Protein AF-A0A812RXW4-F1 (afdb_monomer)

InterPro domains:
  IPR029063 S-adenosyl-L-methionine-dependent methyltransferase superfamily [SSF53335] (11-57)

pLDDT: mean 79.92, std 16.75, range [38.28, 97.31]

Foldseek 3Di:
DDDCVVVVDPDDDDDDDDLLAEDDQDQEAEDAQHCQQDAPVSVQSSCVHQVVDVVHSYNYYYYHYDADDPVCVVPCVDPPCCVPDARDTDPDHPDGHDHDCCDPPRNDPDDDPDDDDPPDPVVVPPPDDD

Solvent-accessible surface area (backbone atoms only — not comparable to full-atom values): 8727 Å² total; per-residue (Å²): 136,83,67,49,61,84,74,76,35,94,72,84,86,87,81,92,80,63,75,74,44,82,66,86,77,40,62,66,46,80,43,65,72,48,68,42,61,52,44,61,73,53,49,50,45,26,37,55,55,46,65,66,27,87,75,65,49,46,82,41,76,46,86,44,67,74,70,76,60,78,66,51,56,72,72,66,78,36,66,90,54,55,89,78,49,60,57,57,70,58,94,51,92,93,41,65,31,51,78,53,58,61,37,60,93,65,59,42,98,72,78,87,88,77,88,87,75,89,80,65,83,68,79,76,68,78,82,69,85,125

Organism: NCBI:txid1628268

Mean predicted aligned error: 9.13 Å

Sequence (130 aa):
DKDPQQYGLRSVAFEVGDMLKELPKADLLITKDTIIHIPNWAILKFLETNVNACPPWYKEVLFIHDRPPYWKFRWGAVPLVRHIVRNWDCPGFSDFHEIDLRVAPYHLDVVNLFEFNSSTRADRVMDNPK

Structure (mmCIF, N/CA/C/O backbone):
data_AF-A0A812RXW4-F1
#
_entry.id   AF-A0A812RXW4-F1
#
loop_
_atom_site.group_PDB
_atom_site.id
_atom_site.type_symbol
_atom_site.label_atom_id
_atom_site.label_alt_id
_atom_site.label_comp_id
_atom_site.label_asym_id
_atom_site.label_entity_id
_atom_site.label_seq_id
_atom_site.pdbx_PDB_ins_code
_atom_site.Cartn_x
_atom_site.Cartn_y
_atom_site.Cartn_z
_atom_site.occupancy
_atom_site.B_iso_or_equiv
_atom_site.auth_seq_id
_atom_site.auth_comp_id
_atom_site.auth_asym_id
_atom_site.auth_atom_id
_atom_site.pdbx_PDB_model_num
ATOM 1 N N . ASP A 1 1 ? -5.146 -20.535 20.630 1.00 56.44 1 ASP A N 1
ATOM 2 C CA . ASP A 1 1 ? -5.194 -19.065 20.505 1.00 56.44 1 ASP A CA 1
ATOM 3 C C . ASP A 1 1 ? -4.571 -18.417 21.724 1.00 56.44 1 ASP A C 1
ATOM 5 O O . ASP A 1 1 ? -4.835 -18.862 22.834 1.00 56.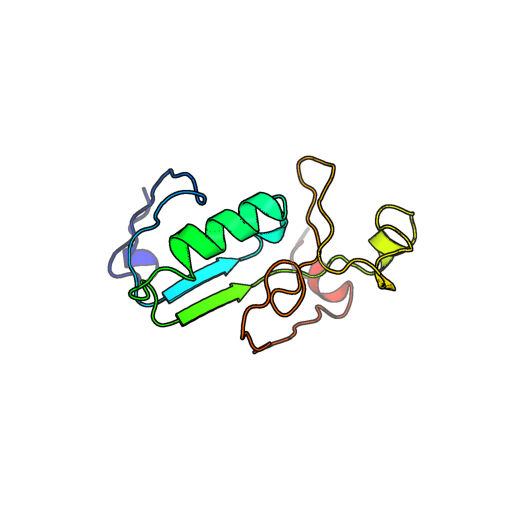44 1 ASP A O 1
ATOM 9 N N . LYS A 1 2 ? -3.650 -17.468 21.526 1.00 69.06 2 LYS A N 1
ATOM 10 C CA . LYS A 1 2 ? -3.001 -16.748 22.633 1.00 69.06 2 LYS A CA 1
ATOM 11 C C . LYS A 1 2 ? -3.916 -15.611 23.088 1.00 69.06 2 LYS A C 1
ATOM 13 O O . LYS A 1 2 ? -4.513 -14.955 22.240 1.00 69.06 2 LYS A O 1
ATOM 18 N N . ASP A 1 3 ? -4.015 -15.387 24.396 1.00 75.50 3 ASP A N 1
ATOM 19 C CA . ASP A 1 3 ? -4.840 -14.316 24.963 1.00 75.50 3 ASP A CA 1
ATOM 20 C C . ASP A 1 3 ? -4.263 -12.932 24.581 1.00 75.50 3 ASP A C 1
ATOM 22 O O . ASP A 1 3 ? -3.127 -12.626 24.953 1.00 75.50 3 ASP A O 1
ATOM 26 N N . PRO A 1 4 ? -5.009 -12.080 23.851 1.00 73.25 4 PRO A N 1
ATOM 27 C CA . PRO A 1 4 ? -4.557 -10.751 23.430 1.00 73.25 4 PRO A CA 1
ATOM 28 C C . PRO A 1 4 ? -4.183 -9.832 24.598 1.00 73.25 4 PRO A C 1
ATOM 30 O O . PRO A 1 4 ? -3.331 -8.953 24.441 1.00 73.25 4 PRO A O 1
ATOM 33 N N . GLN A 1 5 ? -4.774 -10.054 25.777 1.00 78.00 5 GLN A N 1
ATOM 34 C CA . GLN A 1 5 ? -4.493 -9.261 26.975 1.00 78.00 5 GLN A CA 1
ATOM 35 C C . GLN A 1 5 ? -3.046 -9.430 27.447 1.00 78.00 5 GLN A C 1
ATOM 37 O O . GLN A 1 5 ? -2.469 -8.498 28.005 1.00 78.00 5 GLN A O 1
ATOM 42 N N . GLN A 1 6 ? -2.413 -10.569 27.140 1.00 83.81 6 GLN A N 1
ATOM 43 C CA . GLN A 1 6 ? -0.995 -10.810 27.429 1.00 83.81 6 GLN A CA 1
ATOM 44 C C . GLN A 1 6 ? -0.062 -9.871 26.649 1.00 83.81 6 GLN A C 1
ATOM 46 O O . GLN A 1 6 ? 1.093 -9.702 27.028 1.00 83.81 6 GLN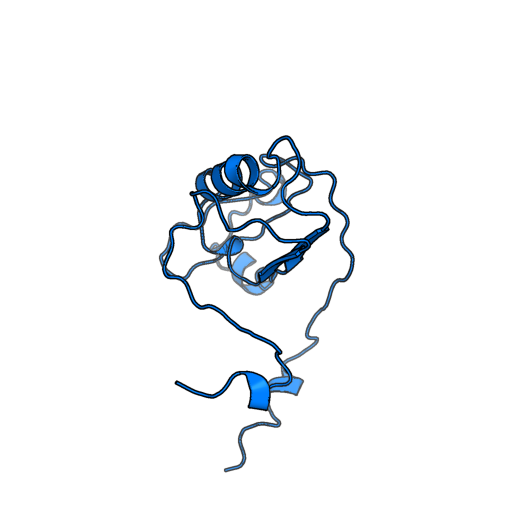 A O 1
ATOM 51 N N . TYR A 1 7 ? -0.562 -9.240 25.585 1.00 83.62 7 TYR A N 1
ATOM 52 C CA . TYR A 1 7 ? 0.174 -8.296 24.743 1.00 83.62 7 TYR A CA 1
ATOM 53 C C . TYR A 1 7 ? -0.260 -6.839 24.961 1.00 83.62 7 TYR A C 1
ATOM 55 O O . TYR A 1 7 ? 0.088 -5.968 24.168 1.00 83.62 7 TYR A O 1
ATOM 63 N N . GLY A 1 8 ? -1.035 -6.562 26.018 1.00 88.19 8 GLY A N 1
ATOM 64 C CA . GLY A 1 8 ? -1.538 -5.219 26.321 1.00 88.19 8 GLY A CA 1
ATOM 65 C C . GLY A 1 8 ? -2.675 -4.752 25.405 1.00 88.19 8 GLY A C 1
ATOM 66 O O . GLY A 1 8 ? -3.039 -3.577 25.434 1.00 88.19 8 GLY A O 1
ATOM 67 N N . LEU A 1 9 ? -3.256 -5.648 24.600 1.00 87.88 9 LEU A N 1
ATOM 68 C CA . LEU A 1 9 ? -4.387 -5.333 23.733 1.00 87.88 9 LEU A CA 1
ATOM 69 C C . LEU A 1 9 ? -5.706 -5.602 24.463 1.00 87.88 9 LEU A C 1
ATOM 71 O O . LEU A 1 9 ? -5.931 -6.693 24.982 1.00 87.88 9 LEU A O 1
ATOM 75 N N . ARG A 1 10 ? -6.619 -4.622 24.447 1.00 91.19 10 ARG A N 1
ATOM 76 C CA . ARG A 1 10 ? -7.979 -4.787 24.992 1.00 91.19 10 ARG A CA 1
ATOM 77 C C . ARG A 1 10 ? -8.783 -5.839 24.219 1.00 91.19 10 ARG A C 1
ATOM 79 O O . ARG A 1 10 ? -9.569 -6.570 24.814 1.00 91.19 10 ARG A O 1
ATOM 86 N N . SER A 1 11 ? -8.612 -5.883 22.901 1.00 90.38 11 SER A N 1
ATOM 87 C CA . SER A 1 11 ? -9.272 -6.824 21.995 1.00 90.38 11 SER A CA 1
ATOM 88 C C . SER A 1 11 ? -8.495 -6.923 20.686 1.00 90.38 11 SER A C 1
ATOM 90 O O . SER A 1 11 ? -7.866 -5.952 20.269 1.00 90.38 11 SER A O 1
ATOM 92 N N . VAL A 1 12 ? -8.589 -8.068 20.014 1.00 90.56 12 VAL A N 1
ATOM 93 C CA . VAL A 1 12 ? -8.079 -8.270 18.653 1.00 90.56 12 VAL A CA 1
ATOM 94 C C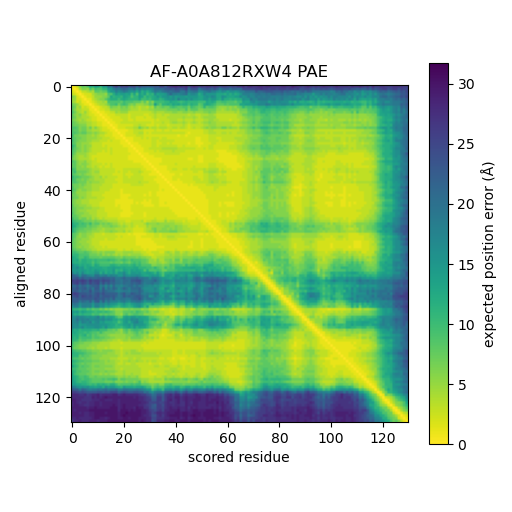 . VAL A 1 12 ? -9.037 -9.189 17.900 1.00 90.56 12 VAL A C 1
ATOM 96 O O . VAL A 1 12 ? -9.620 -10.094 18.498 1.00 90.56 12 VAL A O 1
ATOM 99 N N . ALA A 1 13 ? -9.189 -8.955 16.602 1.00 89.88 13 ALA A N 1
ATOM 100 C CA . ALA A 1 13 ? -9.906 -9.835 15.693 1.00 89.88 13 ALA A CA 1
ATOM 101 C C . ALA A 1 13 ? -8.991 -10.158 14.510 1.00 89.88 13 ALA A C 1
ATOM 103 O O . ALA A 1 13 ? -8.255 -9.291 14.037 1.00 89.88 13 ALA A O 1
ATOM 104 N N . PHE A 1 14 ? -9.023 -11.410 14.065 1.00 90.00 14 PHE A N 1
ATOM 105 C CA . PHE A 1 14 ? -8.312 -11.860 12.875 1.00 90.00 14 PHE A CA 1
ATOM 106 C C . PHE A 1 14 ? -9.341 -12.249 11.830 1.00 90.00 14 PHE A C 1
ATOM 108 O O . PHE A 1 14 ? -10.231 -13.054 12.104 1.00 90.00 14 PHE A O 1
ATOM 115 N N . GLU A 1 15 ? -9.199 -11.692 10.637 1.00 90.12 15 GLU A N 1
ATOM 116 C CA . GLU A 1 15 ? -10.113 -11.935 9.533 1.00 90.12 15 GLU A CA 1
ATOM 117 C C . GLU A 1 15 ? -9.323 -12.395 8.312 1.00 90.12 15 GLU A C 1
ATOM 119 O O . GLU A 1 15 ? -8.254 -11.868 8.002 1.00 90.12 15 GLU A O 1
ATOM 124 N N . VAL A 1 16 ? -9.856 -13.403 7.621 1.00 93.50 16 VAL A N 1
ATOM 125 C CA . VAL A 1 16 ? -9.368 -13.801 6.300 1.00 93.50 16 VAL A CA 1
ATOM 126 C C . VAL A 1 16 ? -10.216 -13.062 5.279 1.00 93.50 16 VAL A C 1
ATOM 128 O O . VAL A 1 16 ? -11.430 -13.257 5.222 1.00 93.50 16 VAL A O 1
ATOM 131 N N . GLY A 1 17 ? -9.581 -12.217 4.476 1.00 90.19 17 GLY A N 1
ATOM 132 C CA . GLY A 1 17 ? -10.279 -11.351 3.538 1.00 90.19 17 GLY A CA 1
ATOM 133 C C . GLY A 1 17 ? -9.464 -11.038 2.294 1.00 90.19 17 GLY A C 1
ATOM 134 O O . GLY A 1 17 ? -8.281 -11.356 2.192 1.00 90.19 17 GLY A O 1
ATOM 135 N N . ASP A 1 18 ? -10.141 -10.408 1.341 1.00 91.75 18 ASP A N 1
ATOM 136 C CA . ASP A 1 18 ? -9.541 -9.843 0.138 1.00 91.75 18 ASP A CA 1
ATOM 137 C C . ASP A 1 18 ? -9.398 -8.336 0.349 1.00 91.75 18 ASP A C 1
ATOM 139 O O . ASP A 1 18 ? -10.397 -7.631 0.490 1.00 91.75 18 ASP A O 1
ATOM 143 N N . MET A 1 19 ? -8.161 -7.842 0.362 1.00 90.31 19 MET A N 1
ATOM 144 C CA . MET A 1 19 ? -7.882 -6.419 0.562 1.00 90.31 19 MET A CA 1
ATOM 145 C C . MET A 1 19 ? -8.426 -5.526 -0.563 1.00 90.31 19 MET A C 1
ATOM 147 O O . MET A 1 19 ? -8.502 -4.315 -0.397 1.00 90.31 19 MET A O 1
ATOM 151 N N . LEU A 1 20 ? -8.819 -6.099 -1.706 1.00 93.56 20 LEU A N 1
ATOM 152 C CA . LEU A 1 20 ? -9.456 -5.371 -2.806 1.00 93.56 20 LEU A CA 1
ATOM 153 C C . LEU A 1 20 ? -10.966 -5.175 -2.606 1.00 93.56 20 LEU A C 1
ATOM 155 O O . LEU A 1 20 ? -11.640 -4.677 -3.512 1.00 93.56 20 LEU A O 1
ATOM 159 N N . LYS A 1 21 ? -11.500 -5.600 -1.457 1.00 94.75 21 LYS A N 1
ATOM 160 C CA . LYS A 1 21 ? -12.877 -5.366 -1.013 1.00 94.75 21 LYS A CA 1
ATOM 161 C C . LYS A 1 21 ? -12.902 -4.352 0.129 1.00 94.75 21 LYS A C 1
ATOM 163 O O . LYS A 1 21 ? -11.860 -3.884 0.586 1.00 94.75 21 LYS A O 1
ATOM 168 N N . GLU A 1 22 ? -14.113 -4.010 0.557 1.00 94.44 22 GLU A N 1
ATOM 169 C CA . GLU A 1 22 ? -14.336 -3.112 1.685 1.00 94.44 22 GLU A CA 1
ATOM 170 C C . GLU A 1 22 ? -13.745 -3.705 2.967 1.00 94.44 22 GLU A C 1
ATOM 172 O O . GLU A 1 22 ? -14.103 -4.809 3.384 1.00 94.44 22 GLU A O 1
ATOM 177 N N . LEU A 1 23 ? -12.827 -2.965 3.575 1.00 93.94 23 LEU A N 1
ATOM 178 C CA . LEU A 1 23 ? -12.242 -3.287 4.865 1.00 93.94 23 LEU A CA 1
ATOM 179 C C . LEU A 1 23 ? -13.086 -2.698 6.010 1.00 93.94 23 LEU A C 1
ATOM 181 O O . LEU A 1 23 ? -13.834 -1.735 5.805 1.00 93.94 23 LEU A O 1
ATOM 185 N N . PRO A 1 24 ? -12.967 -3.241 7.236 1.00 92.31 24 PRO A N 1
ATOM 186 C CA . PRO A 1 24 ? -13.649 -2.689 8.398 1.00 92.31 24 PRO A CA 1
ATOM 187 C C . PRO A 1 24 ? -13.295 -1.216 8.625 1.00 92.31 24 PRO A C 1
ATOM 189 O O . PRO A 1 24 ? -12.126 -0.828 8.604 1.00 92.31 24 PRO A O 1
ATOM 192 N N . LYS A 1 25 ? -14.312 -0.396 8.903 1.00 92.50 25 LYS A N 1
ATOM 193 C CA . LYS A 1 25 ? -14.112 1.012 9.267 1.00 92.50 25 LYS A CA 1
ATOM 194 C C . LYS A 1 25 ? -13.327 1.109 10.571 1.00 92.50 25 LYS A C 1
ATOM 196 O O . LYS A 1 25 ? -13.639 0.417 11.540 1.00 92.50 25 LYS A O 1
ATOM 201 N N . ALA A 1 26 ? -12.354 2.007 10.606 1.00 95.38 26 ALA A N 1
ATOM 202 C CA . ALA A 1 26 ? -11.503 2.237 11.764 1.00 95.38 26 ALA A CA 1
ATOM 203 C C . ALA A 1 26 ? -11.013 3.685 11.767 1.00 95.38 26 ALA A C 1
ATOM 205 O O . ALA A 1 26 ? -11.050 4.358 10.747 1.00 95.38 26 ALA A O 1
ATOM 206 N N . ASP A 1 27 ? -10.494 4.166 12.893 1.00 97.31 27 ASP A N 1
ATOM 207 C CA . ASP A 1 27 ? -9.866 5.490 12.916 1.00 97.31 27 ASP A CA 1
ATOM 208 C C . ASP A 1 27 ? -8.534 5.512 12.146 1.00 97.31 27 ASP A C 1
ATOM 210 O O . ASP A 1 27 ? -8.197 6.528 11.540 1.00 97.31 27 ASP A O 1
ATOM 214 N N . LEU A 1 28 ? -7.807 4.389 12.129 1.00 96.38 28 LEU A N 1
ATOM 215 C CA . LEU A 1 28 ? -6.474 4.266 11.545 1.00 96.38 28 LEU A CA 1
ATOM 216 C C . LEU A 1 28 ? -6.354 2.999 10.690 1.00 96.38 28 LEU A C 1
ATOM 218 O O . LEU A 1 28 ? -6.602 1.894 11.175 1.00 96.38 28 LEU A O 1
ATOM 222 N N . LEU A 1 29 ? -5.899 3.165 9.446 1.00 96.31 29 LEU A N 1
ATOM 223 C CA . LEU A 1 29 ? -5.459 2.079 8.571 1.00 96.31 29 LEU A CA 1
ATOM 224 C C . LEU A 1 29 ? -3.929 2.052 8.500 1.00 96.31 29 LEU A C 1
ATOM 226 O O . LEU A 1 29 ? -3.307 3.053 8.155 1.00 96.31 29 LEU A O 1
ATOM 230 N N . ILE A 1 30 ? -3.319 0.898 8.775 1.00 95.88 30 ILE A N 1
ATOM 231 C CA . ILE A 1 30 ? -1.872 0.694 8.627 1.00 95.88 30 ILE A CA 1
ATOM 232 C C . ILE A 1 30 ? -1.643 -0.393 7.587 1.00 95.88 30 ILE A C 1
ATOM 234 O O . ILE A 1 30 ? -2.166 -1.499 7.709 1.00 95.88 30 ILE A O 1
ATOM 238 N N . THR A 1 31 ? -0.801 -0.101 6.601 1.00 94.69 31 THR A N 1
ATOM 239 C CA . THR A 1 31 ? -0.221 -1.121 5.723 1.00 94.69 31 THR A CA 1
ATOM 240 C C . THR A 1 31 ? 1.280 -1.151 5.952 1.00 94.69 31 THR A C 1
ATOM 242 O O . THR A 1 31 ? 1.922 -0.100 5.985 1.00 94.69 31 THR A O 1
ATOM 245 N N . LYS A 1 32 ? 1.841 -2.347 6.142 1.00 93.44 32 LYS A N 1
ATOM 246 C CA . LYS A 1 32 ? 3.286 -2.533 6.265 1.00 93.44 32 LYS A CA 1
ATOM 247 C C . LYS A 1 32 ? 3.756 -3.616 5.315 1.00 93.44 32 LYS A C 1
ATOM 249 O O . LYS A 1 32 ? 3.274 -4.738 5.429 1.00 93.44 32 LYS A O 1
ATOM 254 N N . ASP A 1 33 ? 4.664 -3.280 4.400 1.00 89.75 33 ASP A N 1
ATOM 255 C CA . ASP A 1 33 ? 5.271 -4.225 3.450 1.00 89.75 33 ASP A CA 1
ATOM 256 C C . ASP A 1 33 ? 4.214 -5.143 2.812 1.00 89.75 33 ASP A C 1
ATOM 258 O O . ASP A 1 33 ? 4.366 -6.355 2.738 1.00 89.75 33 ASP A O 1
ATOM 262 N N . THR A 1 34 ? 3.063 -4.563 2.452 1.00 90.00 34 THR A N 1
ATOM 263 C CA . THR A 1 34 ? 1.899 -5.310 1.951 1.00 90.00 34 THR A CA 1
ATOM 264 C C . THR A 1 34 ? 1.604 -4.902 0.516 1.00 90.00 34 THR A C 1
ATOM 266 O O . THR A 1 34 ? 1.720 -5.709 -0.402 1.00 90.00 34 THR A O 1
ATOM 269 N N . ILE A 1 35 ? 1.289 -3.621 0.295 1.00 91.31 35 ILE A N 1
ATOM 270 C CA . ILE A 1 35 ? 0.881 -3.124 -1.025 1.00 91.31 35 ILE A CA 1
ATOM 271 C C . ILE A 1 35 ? 2.007 -3.184 -2.068 1.00 91.31 35 ILE A C 1
ATOM 273 O O . ILE A 1 35 ? 1.728 -3.307 -3.250 1.00 91.31 35 ILE A O 1
ATOM 277 N N . ILE A 1 36 ? 3.273 -3.202 -1.645 1.00 89.69 36 ILE A N 1
ATOM 278 C CA . ILE A 1 36 ? 4.433 -3.357 -2.539 1.00 89.69 36 ILE A CA 1
ATOM 279 C C . ILE A 1 36 ? 4.527 -4.735 -3.211 1.00 89.69 36 ILE A C 1
ATOM 281 O O . ILE A 1 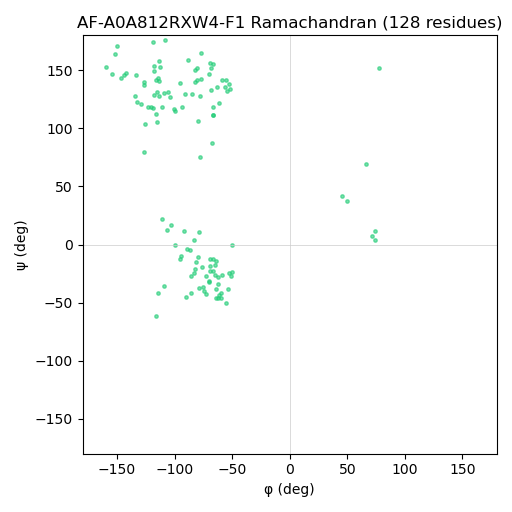36 ? 5.317 -4.901 -4.135 1.00 89.69 36 ILE A O 1
ATOM 285 N N . HIS A 1 37 ? 3.745 -5.722 -2.762 1.00 88.25 37 HIS A N 1
ATOM 286 C CA . HIS A 1 37 ? 3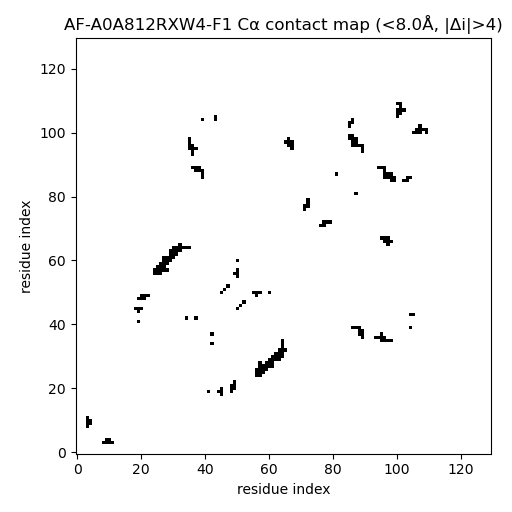.737 -7.085 -3.307 1.00 88.25 37 HIS A CA 1
ATOM 287 C C . HIS A 1 37 ? 2.589 -7.355 -4.287 1.00 88.25 37 HIS A C 1
ATOM 289 O O . HIS A 1 37 ? 2.464 -8.471 -4.790 1.00 88.25 37 HIS A O 1
ATOM 295 N N . ILE A 1 38 ? 1.731 -6.369 -4.550 1.00 88.94 38 ILE A N 1
ATOM 296 C CA . ILE A 1 38 ? 0.589 -6.503 -5.461 1.00 88.94 38 ILE A CA 1
ATOM 297 C C . ILE A 1 38 ? 0.737 -5.536 -6.636 1.00 88.94 38 ILE A C 1
ATOM 299 O O . ILE A 1 38 ? 1.391 -4.508 -6.494 1.00 88.94 38 ILE A O 1
ATOM 303 N N . PRO A 1 39 ? 0.153 -5.827 -7.806 1.00 89.94 39 PRO A N 1
ATOM 304 C CA . PRO A 1 39 ? 0.304 -4.959 -8.967 1.00 89.94 39 PRO A CA 1
ATOM 305 C C . PRO A 1 39 ? -0.370 -3.590 -8.774 1.00 89.94 39 PRO A C 1
ATOM 307 O O . PRO A 1 39 ? -1.348 -3.460 -8.038 1.00 89.94 39 PRO A O 1
ATOM 310 N N . ASN A 1 40 ? 0.098 -2.573 -9.493 1.00 91.06 40 ASN A N 1
ATOM 311 C CA . ASN A 1 40 ? -0.371 -1.191 -9.434 1.00 91.06 40 ASN A CA 1
ATOM 312 C C . ASN A 1 40 ? -1.886 -1.069 -9.635 1.00 91.06 40 ASN A C 1
ATOM 314 O O . ASN A 1 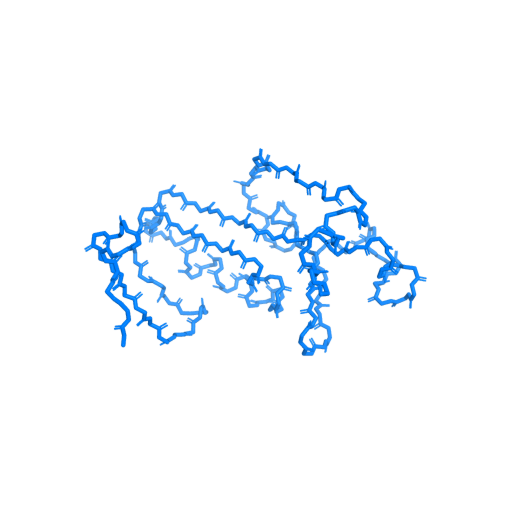40 ? -2.536 -0.275 -8.959 1.00 91.06 40 ASN A O 1
ATOM 318 N N . TRP A 1 41 ? -2.475 -1.874 -10.531 1.00 92.44 41 TRP A N 1
ATOM 319 C CA . TRP A 1 41 ? -3.930 -1.883 -10.737 1.00 92.44 41 TRP A CA 1
ATOM 320 C C . TRP A 1 41 ? -4.688 -2.322 -9.476 1.00 92.44 41 TRP A C 1
ATOM 322 O O . TRP A 1 41 ? -5.775 -1.821 -9.194 1.00 92.44 41 TRP A O 1
ATOM 332 N N . ALA A 1 42 ? -4.112 -3.240 -8.698 1.00 93.44 42 ALA A N 1
ATOM 333 C CA . ALA A 1 42 ? -4.696 -3.723 -7.455 1.00 93.44 42 ALA A CA 1
ATOM 334 C C . ALA A 1 42 ? -4.533 -2.677 -6.344 1.00 93.44 42 ALA A C 1
ATOM 336 O O . ALA A 1 42 ? -5.464 -2.459 -5.573 1.00 93.44 42 ALA A O 1
ATOM 337 N N . ILE A 1 43 ? -3.403 -1.963 -6.314 1.00 94.31 43 ILE A N 1
ATOM 338 C CA . ILE A 1 43 ? -3.194 -0.824 -5.408 1.00 94.31 43 ILE A CA 1
ATOM 339 C C . ILE A 1 43 ? -4.204 0.287 -5.711 1.00 94.31 43 ILE A C 1
ATOM 341 O O . ILE A 1 43 ? -4.853 0.770 -4.790 1.00 94.31 43 ILE A O 1
ATOM 345 N N . LEU A 1 44 ? -4.410 0.646 -6.984 1.00 95.31 44 LEU A N 1
ATOM 346 C CA . LEU A 1 44 ? -5.431 1.623 -7.386 1.00 95.31 44 LEU A CA 1
ATOM 347 C C . LEU A 1 44 ? -6.818 1.218 -6.886 1.00 95.31 44 LEU A C 1
ATOM 349 O O . LEU A 1 44 ? -7.474 2.001 -6.205 1.00 95.31 44 LEU A O 1
ATOM 353 N N . LYS A 1 45 ? -7.221 -0.032 -7.132 1.00 96.00 45 LYS A N 1
ATOM 354 C CA . LYS A 1 45 ? -8.508 -0.550 -6.661 1.00 96.00 45 LYS A CA 1
ATOM 355 C C . LYS A 1 45 ? -8.629 -0.508 -5.136 1.00 96.00 45 LYS A C 1
ATOM 357 O O . LYS A 1 45 ? -9.682 -0.142 -4.618 1.00 96.00 45 LYS A O 1
ATOM 362 N N . PHE A 1 46 ? -7.571 -0.870 -4.412 1.00 95.56 46 PHE A N 1
ATOM 363 C CA . PHE A 1 46 ? -7.526 -0.773 -2.954 1.00 95.56 46 PHE A CA 1
ATOM 364 C C . PHE A 1 46 ? -7.717 0.676 -2.481 1.00 95.56 46 PHE A C 1
ATOM 366 O O . PHE A 1 46 ? -8.526 0.917 -1.585 1.00 95.56 46 PHE A O 1
ATOM 373 N N . LEU A 1 47 ? -7.020 1.634 -3.101 1.00 95.88 47 LEU A N 1
ATOM 374 C CA . LEU A 1 47 ? -7.124 3.052 -2.762 1.00 95.88 47 LEU A CA 1
ATOM 375 C C . LEU A 1 47 ? -8.525 3.596 -3.049 1.00 95.88 47 LEU A C 1
ATOM 377 O O . LEU A 1 47 ? -9.100 4.247 -2.187 1.00 95.88 47 LEU A O 1
ATOM 381 N N . GLU A 1 48 ? -9.100 3.293 -4.211 1.00 95.38 48 GLU A N 1
ATOM 382 C CA . GLU A 1 48 ? -10.464 3.695 -4.579 1.00 95.38 48 GLU A CA 1
ATOM 383 C C . GLU A 1 48 ? -11.516 3.120 -3.627 1.00 95.38 48 GLU A C 1
ATOM 385 O O . GLU A 1 48 ? -12.421 3.833 -3.201 1.00 95.38 48 GLU A O 1
ATOM 390 N N . THR A 1 49 ? -11.378 1.841 -3.271 1.00 95.25 49 THR A N 1
ATOM 391 C CA . THR A 1 49 ? -12.363 1.130 -2.443 1.00 95.25 49 THR A CA 1
ATOM 392 C C . THR A 1 49 ? -12.295 1.559 -0.980 1.00 95.25 49 THR A C 1
ATOM 394 O O . THR A 1 49 ? -13.330 1.694 -0.338 1.00 95.25 49 THR A O 1
ATOM 397 N N . ASN A 1 50 ? -11.089 1.757 -0.438 1.00 95.31 50 ASN A N 1
ATOM 398 C CA . ASN A 1 50 ? -10.889 1.895 1.005 1.00 95.31 50 ASN A CA 1
ATOM 399 C C . ASN A 1 50 ? -10.401 3.286 1.426 1.00 95.31 50 ASN A C 1
ATOM 401 O O . ASN A 1 50 ? -10.859 3.815 2.434 1.00 95.31 50 ASN A O 1
ATOM 405 N N . VAL A 1 51 ? -9.464 3.886 0.691 1.00 95.00 51 VAL A N 1
ATOM 406 C CA . VAL A 1 51 ? -8.766 5.110 1.130 1.00 95.00 51 VAL A CA 1
ATOM 407 C C . VAL A 1 51 ? -9.490 6.370 0.663 1.00 95.00 51 VAL A C 1
ATOM 409 O O . VAL A 1 51 ? -9.712 7.284 1.449 1.00 95.00 51 VAL A O 1
ATOM 412 N N . ASN A 1 52 ? -9.914 6.390 -0.598 1.00 94.12 52 ASN A N 1
ATOM 413 C CA . ASN A 1 52 ? -10.585 7.515 -1.246 1.00 94.12 52 ASN A CA 1
ATOM 414 C C . ASN A 1 52 ? -12.119 7.427 -1.139 1.00 94.12 52 ASN A C 1
ATOM 416 O O . ASN A 1 52 ? -12.832 8.159 -1.829 1.00 94.12 52 ASN A O 1
ATOM 420 N N . ALA A 1 53 ? -12.634 6.525 -0.298 1.00 92.06 53 ALA A N 1
ATOM 421 C CA . ALA A 1 53 ? -14.063 6.368 -0.070 1.00 92.06 53 ALA A CA 1
ATOM 422 C C . ALA A 1 53 ? -14.686 7.676 0.453 1.00 92.06 53 ALA A C 1
ATOM 424 O O . ALA A 1 53 ? -14.097 8.385 1.271 1.00 92.06 53 ALA A O 1
ATOM 425 N N . CYS A 1 54 ? -15.904 7.988 -0.001 1.00 89.38 54 CYS A N 1
ATOM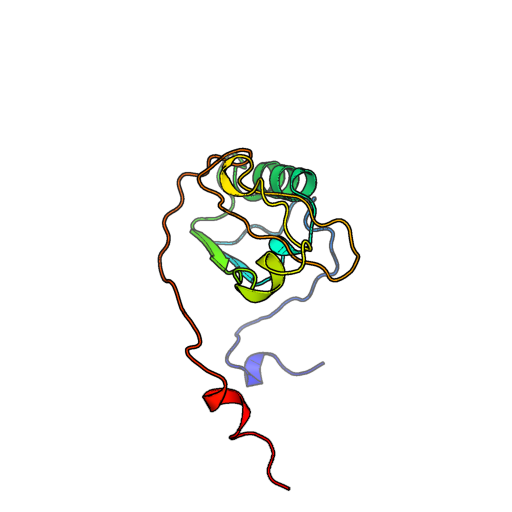 426 C CA . CYS A 1 54 ? -16.662 9.157 0.442 1.00 89.38 54 CYS A CA 1
ATOM 427 C C . CYS A 1 54 ? -18.005 8.712 1.057 1.00 89.38 54 CYS A C 1
ATOM 429 O O . CYS A 1 54 ? -18.818 8.116 0.346 1.00 89.38 54 CYS A O 1
ATOM 431 N N . PRO A 1 55 ? -18.271 8.984 2.351 1.00 89.56 55 PRO A N 1
ATOM 432 C CA . PRO A 1 55 ? -17.408 9.702 3.296 1.00 89.56 55 PRO A CA 1
ATOM 433 C C . PRO A 1 55 ? -16.148 8.898 3.681 1.00 89.56 55 PRO A C 1
ATOM 435 O O . PRO A 1 55 ? -16.199 7.666 3.625 1.00 89.56 55 PRO A O 1
ATOM 438 N N . PRO A 1 56 ? -15.056 9.565 4.113 1.00 89.56 56 PRO A N 1
ATOM 439 C CA . PRO A 1 56 ? -13.828 8.891 4.533 1.00 89.56 56 PRO A CA 1
ATOM 440 C C . PRO A 1 56 ? -14.094 7.854 5.624 1.00 89.56 56 PRO A C 1
ATOM 442 O O . PRO A 1 56 ? -14.785 8.137 6.605 1.00 89.56 56 PRO A O 1
ATOM 445 N N . TRP A 1 57 ? -13.556 6.645 5.455 1.00 92.06 57 TRP A N 1
ATOM 446 C CA . TRP A 1 57 ? -13.689 5.574 6.452 1.00 92.06 57 TRP A CA 1
ATOM 447 C C . TRP A 1 57 ? -12.635 5.639 7.544 1.00 92.06 57 TRP A C 1
ATOM 449 O O . TRP A 1 57 ? -12.908 5.188 8.654 1.00 92.06 57 TRP A O 1
ATOM 459 N N . TYR A 1 58 ? -11.473 6.203 7.221 1.00 96.25 58 TYR A N 1
ATOM 460 C CA . TYR A 1 58 ? -10.327 6.333 8.109 1.00 96.25 58 TYR A CA 1
ATOM 461 C C . TYR A 1 58 ? -10.040 7.805 8.366 1.00 96.25 58 TYR A C 1
ATOM 463 O O . TYR A 1 58 ? -10.145 8.630 7.456 1.00 96.25 58 TYR A O 1
ATOM 471 N N . LYS A 1 59 ? -9.668 8.137 9.604 1.00 95.50 59 LYS A N 1
ATOM 472 C CA . LYS A 1 59 ? -9.164 9.474 9.942 1.00 95.50 59 LYS A CA 1
ATOM 473 C C . LYS A 1 59 ? -7.708 9.615 9.514 1.00 95.50 59 LYS A C 1
ATOM 475 O O . LYS A 1 59 ? -7.312 10.674 9.042 1.00 95.50 59 LYS A O 1
ATOM 480 N N . GLU A 1 60 ? -6.939 8.539 9.662 1.00 96.00 60 GLU A N 1
ATOM 481 C CA . GLU A 1 60 ? -5.524 8.474 9.309 1.00 96.00 60 GLU A CA 1
ATOM 482 C C . GLU A 1 60 ? -5.211 7.196 8.523 1.00 96.00 60 GLU A C 1
ATOM 484 O O . GLU A 1 60 ? -5.779 6.128 8.770 1.00 96.00 60 GLU A O 1
ATOM 489 N N . VAL A 1 61 ? -4.274 7.300 7.579 1.00 96.12 61 VAL A N 1
ATOM 490 C CA . VAL A 1 61 ? -3.773 6.166 6.796 1.00 96.12 61 VAL A CA 1
ATOM 491 C C . VAL A 1 61 ? -2.252 6.212 6.781 1.00 96.12 61 VAL A C 1
ATOM 493 O O . VAL A 1 61 ? -1.656 7.199 6.352 1.00 96.12 61 VAL A O 1
ATOM 496 N N . LEU A 1 62 ? -1.620 5.136 7.248 1.00 96.38 62 LEU A N 1
ATOM 497 C CA . LEU A 1 62 ? -0.172 4.982 7.268 1.00 96.38 62 LEU A CA 1
ATOM 498 C C . LEU A 1 62 ? 0.260 3.906 6.272 1.00 96.38 62 LEU A C 1
ATOM 500 O O . LEU A 1 62 ? -0.066 2.723 6.402 1.00 96.38 62 LEU A O 1
ATOM 504 N N . PHE A 1 63 ? 1.054 4.336 5.295 1.00 94.81 63 PHE A N 1
ATOM 505 C CA . PHE A 1 63 ? 1.746 3.464 4.357 1.00 94.81 63 PHE A CA 1
ATOM 506 C C . PHE A 1 63 ? 3.194 3.300 4.804 1.00 94.81 63 PHE A C 1
ATOM 508 O O . PHE A 1 63 ? 3.959 4.262 4.826 1.00 94.81 63 PHE A O 1
ATOM 515 N N . ILE A 1 64 ? 3.561 2.079 5.182 1.00 92.88 64 ILE A N 1
ATOM 516 C CA . ILE A 1 64 ? 4.910 1.719 5.612 1.00 92.88 64 ILE A CA 1
ATOM 517 C C . ILE A 1 64 ? 5.415 0.674 4.628 1.00 92.88 64 ILE A C 1
ATOM 519 O O . ILE A 1 64 ? 4.828 -0.395 4.489 1.00 92.88 64 ILE A O 1
ATOM 523 N N . HIS A 1 65 ? 6.481 0.970 3.903 1.00 88.56 65 HIS A N 1
ATOM 524 C CA . HIS A 1 65 ? 7.035 -0.004 2.978 1.00 88.56 65 HIS A CA 1
ATOM 525 C C . HIS A 1 65 ? 8.513 0.234 2.716 1.00 88.56 65 HIS A C 1
ATOM 527 O O . HIS A 1 65 ? 8.980 1.376 2.646 1.00 88.56 65 HIS A O 1
ATOM 533 N N . ASP A 1 66 ? 9.227 -0.863 2.512 1.00 82.19 66 ASP A N 1
ATOM 534 C CA . ASP A 1 66 ? 10.624 -0.828 2.122 1.00 82.19 66 ASP A CA 1
ATOM 535 C C . ASP A 1 66 ? 10.827 -0.278 0.705 1.00 82.19 66 ASP A C 1
ATOM 537 O O . ASP A 1 66 ? 9.993 -0.406 -0.198 1.00 82.19 66 ASP A O 1
ATOM 541 N N . ARG A 1 67 ? 12.006 0.314 0.492 1.00 76.38 67 ARG A N 1
ATOM 542 C CA . ARG A 1 67 ? 12.522 0.590 -0.851 1.00 76.38 67 ARG A CA 1
ATOM 543 C C . ARG A 1 67 ? 13.449 -0.553 -1.278 1.00 76.38 67 ARG A C 1
ATOM 545 O O . ARG A 1 67 ? 14.263 -1.005 -0.469 1.00 76.38 67 ARG A O 1
ATOM 552 N N . PRO A 1 68 ? 13.396 -1.012 -2.544 1.00 71.38 68 PRO A N 1
ATOM 553 C CA . PRO A 1 68 ? 14.308 -2.038 -3.031 1.00 71.38 68 PRO A CA 1
ATOM 554 C C . PRO A 1 68 ? 15.774 -1.629 -2.821 1.00 71.38 68 PRO A C 1
ATOM 556 O O . PRO A 1 68 ? 16.128 -0.465 -3.027 1.00 71.38 68 PRO A O 1
ATOM 559 N N . PRO A 1 69 ? 16.664 -2.564 -2.449 1.00 69.94 69 PRO A N 1
ATOM 560 C CA . PRO A 1 69 ? 18.064 -2.240 -2.221 1.00 69.94 69 PRO A CA 1
ATOM 561 C C . PRO A 1 69 ? 18.785 -1.914 -3.536 1.00 69.94 69 PRO A C 1
ATOM 563 O O . PRO A 1 69 ? 18.535 -2.536 -4.571 1.00 69.94 69 PRO A O 1
ATOM 566 N N . TYR A 1 70 ? 19.759 -0.996 -3.479 1.00 67.88 70 TYR A N 1
ATOM 567 C CA . TYR A 1 70 ? 20.504 -0.488 -4.645 1.00 67.88 70 TYR A CA 1
ATOM 568 C C . TYR A 1 70 ? 21.102 -1.572 -5.566 1.00 67.88 70 TYR A C 1
ATOM 570 O O . TYR A 1 70 ? 21.278 -1.344 -6.763 1.00 67.88 70 TYR A O 1
ATOM 578 N N . TRP A 1 71 ? 21.412 -2.763 -5.048 1.00 65.38 71 TRP A N 1
ATOM 579 C CA . TRP A 1 71 ? 21.970 -3.850 -5.854 1.00 65.38 71 TRP A CA 1
ATOM 580 C C . TRP A 1 71 ? 20.947 -4.499 -6.798 1.00 65.38 71 TRP A C 1
ATOM 582 O O . TRP A 1 71 ? 21.357 -4.959 -7.861 1.00 65.38 71 TRP A O 1
ATOM 592 N N . LYS A 1 72 ? 19.637 -4.484 -6.491 1.00 63.44 72 LYS A N 1
ATOM 593 C CA . LYS A 1 72 ? 18.603 -4.983 -7.422 1.00 63.44 72 LYS A CA 1
ATOM 594 C C . LYS A 1 72 ? 18.580 -4.167 -8.726 1.00 63.44 72 LYS A C 1
ATOM 596 O O . LYS A 1 72 ? 18.307 -4.712 -9.789 1.00 63.44 72 LYS A O 1
ATOM 601 N N . PHE A 1 73 ? 18.980 -2.895 -8.676 1.00 63.47 73 PHE A N 1
ATOM 602 C CA . PHE A 1 73 ? 19.089 -2.023 -9.853 1.00 63.47 73 PHE A CA 1
ATOM 603 C C . PHE A 1 73 ? 20.322 -2.316 -10.722 1.00 63.47 73 PHE A C 1
ATOM 605 O O . PHE A 1 73 ? 20.351 -1.938 -11.887 1.00 63.47 73 PHE A O 1
ATOM 612 N N . ARG A 1 74 ? 21.349 -2.988 -10.180 1.00 57.22 74 ARG A N 1
ATOM 613 C CA . ARG A 1 74 ? 22.613 -3.245 -10.895 1.00 57.22 74 ARG A CA 1
ATOM 614 C C . ARG A 1 74 ? 22.569 -4.461 -11.819 1.00 57.22 74 ARG A C 1
ATOM 616 O O . ARG A 1 74 ? 23.344 -4.515 -12.764 1.00 57.22 74 ARG A O 1
ATOM 623 N N . TRP A 1 75 ? 21.681 -5.418 -11.557 1.00 55.06 75 TRP A N 1
ATOM 624 C CA . TRP A 1 75 ? 21.628 -6.703 -12.270 1.00 55.06 75 TRP A CA 1
ATOM 625 C C . TRP A 1 75 ? 20.496 -6.793 -13.302 1.00 55.06 75 TRP A C 1
ATOM 627 O O . TRP A 1 75 ? 20.118 -7.886 -13.705 1.00 55.06 75 TRP A O 1
ATOM 637 N N . GLY A 1 76 ? 19.918 -5.657 -13.709 1.00 55.06 76 GLY A N 1
ATOM 638 C CA . GLY A 1 76 ? 18.815 -5.624 -14.678 1.00 55.06 76 GLY A CA 1
ATOM 639 C C . GLY A 1 76 ? 17.475 -6.141 -14.146 1.00 55.06 76 GLY A C 1
ATOM 640 O O . GLY A 1 76 ? 16.524 -6.236 -14.913 1.00 55.06 76 GLY A O 1
ATOM 641 N N . ALA A 1 77 ? 17.372 -6.437 -12.843 1.00 56.25 77 ALA A N 1
ATOM 642 C CA . ALA A 1 77 ? 16.099 -6.782 -12.211 1.00 56.25 77 ALA A CA 1
ATOM 643 C C . ALA A 1 77 ? 15.157 -5.568 -12.124 1.00 56.25 77 ALA A C 1
ATOM 645 O O . ALA A 1 77 ? 13.950 -5.758 -12.060 1.00 56.25 77 ALA A O 1
ATOM 646 N N . VAL A 1 78 ? 15.702 -4.340 -12.159 1.00 58.41 78 VAL A N 1
ATOM 647 C CA . VAL A 1 78 ? 14.946 -3.089 -12.341 1.00 58.41 78 VAL A CA 1
ATOM 648 C C . VAL A 1 78 ? 15.220 -2.491 -13.726 1.00 58.41 78 VAL A C 1
ATOM 650 O O . VAL A 1 78 ? 16.397 -2.343 -14.066 1.00 58.41 78 VAL A O 1
ATOM 653 N N . PRO A 1 79 ? 14.199 -2.106 -14.525 1.00 57.91 79 PRO A N 1
ATOM 654 C CA . PRO A 1 79 ? 14.386 -1.402 -15.778 1.00 57.91 79 PRO A CA 1
ATOM 655 C C . PRO A 1 79 ? 15.274 -0.180 -15.572 1.00 57.91 79 PRO A C 1
ATOM 657 O O . PRO A 1 79 ? 15.021 0.645 -14.690 1.00 57.91 79 PRO A O 1
ATOM 660 N N . LEU A 1 80 ? 16.254 0.000 -16.464 1.00 58.28 80 LEU A N 1
ATOM 661 C CA . LEU A 1 80 ? 17.029 1.247 -16.571 1.00 58.28 80 LEU A CA 1
ATOM 662 C C . LEU A 1 80 ? 16.120 2.489 -16.651 1.00 58.28 80 LEU A C 1
ATOM 664 O O . LEU A 1 80 ? 16.515 3.597 -16.304 1.00 58.28 80 LEU A O 1
ATOM 668 N N . VAL A 1 81 ? 14.880 2.281 -17.093 1.00 57.25 81 VAL A N 1
ATOM 669 C CA . VAL A 1 81 ? 13.849 3.283 -17.323 1.00 57.25 81 VAL A CA 1
ATOM 670 C C . VAL A 1 81 ? 13.134 3.762 -16.043 1.00 57.25 81 VAL A C 1
ATOM 672 O O . VAL A 1 81 ? 12.151 4.490 -16.148 1.00 57.25 81 VAL A O 1
ATOM 675 N N . ARG A 1 82 ? 13.615 3.436 -14.830 1.00 57.66 82 ARG A N 1
ATOM 676 C CA . ARG A 1 82 ? 13.077 3.981 -13.555 1.00 57.66 82 ARG A CA 1
ATOM 677 C C . ARG A 1 82 ? 13.008 5.515 -13.526 1.00 57.66 82 ARG A C 1
ATOM 679 O O . ARG A 1 82 ? 12.193 6.087 -12.811 1.00 57.66 82 ARG A O 1
ATOM 686 N N . HIS A 1 83 ? 13.837 6.197 -14.316 1.00 52.75 83 HIS A N 1
ATOM 687 C CA . HIS A 1 83 ? 13.757 7.653 -14.473 1.00 52.75 83 HIS A CA 1
ATOM 688 C C . HIS A 1 83 ? 12.506 8.132 -15.230 1.00 52.75 83 HIS A C 1
ATOM 690 O O . HIS A 1 83 ? 12.164 9.306 -15.130 1.00 52.75 83 HIS A O 1
ATOM 696 N N . ILE A 1 84 ? 11.834 7.249 -15.972 1.00 58.41 84 ILE A N 1
ATOM 697 C CA . ILE A 1 84 ? 10.676 7.567 -16.818 1.00 58.41 84 ILE A CA 1
ATOM 698 C C . ILE A 1 84 ? 9.386 6.988 -16.227 1.00 58.41 84 ILE A C 1
ATOM 700 O O . ILE A 1 84 ? 8.351 7.643 -16.297 1.00 58.41 84 ILE A O 1
ATOM 704 N N . VAL A 1 85 ? 9.437 5.805 -15.601 1.00 66.81 85 VAL A N 1
ATOM 705 C CA . VAL A 1 85 ? 8.270 5.173 -14.964 1.00 66.81 85 VAL A CA 1
ATOM 706 C C . VAL A 1 85 ? 8.494 5.079 -13.458 1.00 66.81 85 VAL A C 1
ATOM 708 O O . VAL A 1 85 ? 9.268 4.248 -12.982 1.00 66.81 85 VAL A O 1
ATOM 711 N N . ARG A 1 86 ? 7.806 5.942 -12.705 1.00 69.44 86 ARG A N 1
ATOM 712 C CA . ARG A 1 86 ? 7.607 5.762 -11.261 1.00 69.44 86 ARG A CA 1
ATOM 713 C C . ARG A 1 86 ? 6.461 4.756 -11.076 1.00 69.44 86 ARG A C 1
ATOM 715 O O . ARG A 1 86 ? 5.515 4.809 -11.853 1.00 69.44 86 ARG A O 1
ATOM 722 N N . ASN A 1 87 ? 6.552 3.856 -10.093 1.00 84.12 87 ASN A N 1
ATOM 723 C CA . ASN A 1 87 ? 5.566 2.788 -9.830 1.00 84.12 87 ASN A CA 1
ATOM 724 C C . ASN A 1 87 ? 5.480 1.714 -10.930 1.00 84.12 87 ASN A C 1
ATOM 726 O O . ASN A 1 87 ? 4.510 1.609 -11.671 1.00 84.12 87 ASN A O 1
ATOM 730 N N . TRP A 1 88 ? 6.524 0.906 -11.055 1.00 80.88 88 TRP A N 1
ATOM 731 C CA . TRP A 1 88 ? 6.564 -0.287 -11.907 1.00 80.88 88 TRP A CA 1
ATOM 732 C C . TRP A 1 88 ? 5.932 -1.526 -11.256 1.00 80.88 88 TRP A C 1
ATOM 734 O O . TRP A 1 88 ? 5.994 -1.682 -10.046 1.00 80.88 88 TRP A O 1
ATOM 744 N N . ASP A 1 89 ? 5.372 -2.429 -12.063 1.00 82.56 89 ASP A N 1
ATOM 745 C CA . ASP A 1 89 ? 4.831 -3.701 -11.571 1.00 82.56 89 ASP A CA 1
ATOM 746 C C . ASP A 1 89 ? 5.914 -4.766 -11.342 1.00 82.56 89 ASP A C 1
ATO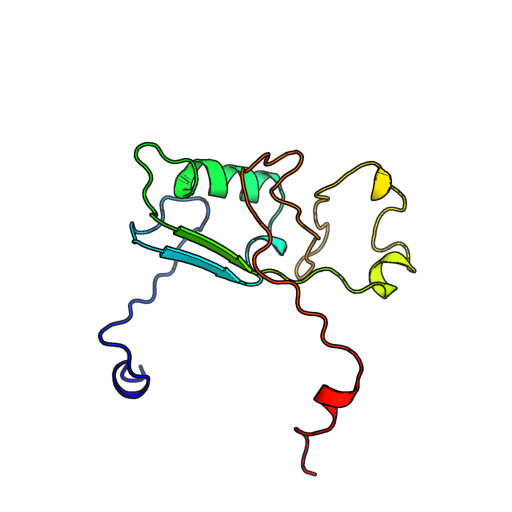M 748 O O . ASP A 1 89 ? 6.932 -4.812 -12.040 1.00 82.56 89 ASP A O 1
ATOM 752 N N . CYS A 1 90 ? 5.651 -5.678 -10.400 1.00 73.06 90 CYS A N 1
ATOM 753 C CA . CYS A 1 90 ? 6.460 -6.877 -10.189 1.00 73.06 90 CYS A CA 1
ATOM 754 C C . CYS A 1 90 ? 6.039 -8.030 -11.110 1.00 73.06 90 CYS A C 1
ATOM 756 O O . CYS A 1 90 ? 4.866 -8.401 -11.110 1.00 73.06 90 CYS A O 1
ATOM 758 N N . PRO A 1 91 ? 6.981 -8.660 -11.835 1.00 67.12 91 PRO A N 1
ATOM 759 C CA . PRO A 1 91 ? 6.668 -9.790 -12.706 1.00 67.12 91 PRO A CA 1
ATOM 760 C C . PRO A 1 91 ? 6.578 -11.139 -11.968 1.00 67.12 91 PRO A C 1
ATOM 762 O O . PRO A 1 91 ? 5.981 -12.072 -12.503 1.00 67.12 91 PRO A O 1
ATOM 765 N N . GLY A 1 92 ? 7.183 -11.274 -10.779 1.00 67.19 92 GLY A N 1
ATOM 766 C CA . GLY A 1 92 ? 7.340 -12.547 -10.069 1.00 67.19 92 GLY A CA 1
ATOM 767 C C . GLY A 1 92 ? 6.545 -12.676 -8.766 1.00 67.19 92 GLY A C 1
ATOM 768 O O . GLY A 1 92 ? 6.281 -11.705 -8.059 1.00 67.19 92 GLY A O 1
ATOM 769 N N . PHE A 1 93 ? 6.205 -13.919 -8.414 1.00 59.09 93 PHE A N 1
ATOM 770 C CA . PHE A 1 93 ? 5.698 -14.272 -7.085 1.00 59.09 93 PHE A CA 1
ATOM 771 C C . PHE A 1 93 ? 6.824 -14.103 -6.047 1.00 59.09 93 PHE A C 1
ATOM 773 O O . PHE A 1 93 ? 7.939 -14.563 -6.281 1.00 59.09 93 PHE A O 1
ATOM 780 N N . SER A 1 94 ? 6.532 -13.448 -4.916 1.00 67.19 94 SER A N 1
ATOM 781 C CA . SER A 1 94 ? 7.498 -13.013 -3.880 1.00 67.19 94 SER A CA 1
ATOM 782 C C . SER A 1 94 ? 8.385 -11.807 -4.226 1.00 67.19 94 SER A C 1
ATOM 784 O O . SER A 1 94 ? 9.224 -11.422 -3.407 1.00 67.19 94 SER A O 1
ATOM 786 N N . ASP A 1 95 ? 8.188 -11.167 -5.380 1.00 74.56 95 ASP A N 1
ATOM 787 C CA . ASP A 1 95 ? 8.804 -9.868 -5.639 1.00 74.56 95 ASP A CA 1
ATOM 788 C C . ASP A 1 95 ? 8.067 -8.733 -4.914 1.00 74.56 95 ASP A C 1
ATOM 790 O O . ASP A 1 95 ? 6.954 -8.887 -4.405 1.00 74.56 95 ASP A O 1
ATOM 794 N N . PHE A 1 96 ? 8.735 -7.584 -4.835 1.00 80.75 96 PHE A N 1
ATOM 795 C CA . PHE A 1 96 ? 8.138 -6.327 -4.408 1.00 80.75 96 PHE A CA 1
ATOM 796 C C . PHE A 1 96 ? 8.699 -5.176 -5.227 1.00 80.75 96 PHE A C 1
ATOM 798 O O . PHE A 1 96 ? 9.863 -5.214 -5.655 1.00 80.75 96 PHE A O 1
ATOM 805 N N . HIS A 1 97 ? 7.869 -4.165 -5.450 1.00 80.25 97 HIS A N 1
ATOM 806 C CA . HIS A 1 97 ? 8.227 -2.992 -6.228 1.00 80.25 97 HIS A CA 1
ATOM 807 C C . HIS A 1 97 ? 8.272 -1.751 -5.350 1.00 80.25 97 HIS A C 1
ATOM 809 O O . HIS A 1 97 ? 7.736 -1.693 -4.247 1.00 80.25 97 HIS A O 1
ATOM 815 N N . GLU A 1 98 ? 9.011 -0.762 -5.837 1.00 81.00 98 GLU A N 1
ATOM 816 C CA . GLU A 1 98 ? 9.043 0.549 -5.213 1.00 81.00 98 GLU A CA 1
ATOM 817 C C . GLU A 1 98 ? 7.778 1.300 -5.599 1.00 81.00 98 GLU A C 1
ATOM 819 O O . GLU A 1 98 ? 7.506 1.470 -6.793 1.00 81.00 98 GLU A O 1
ATOM 824 N N . ILE A 1 99 ? 7.080 1.804 -4.585 1.00 87.62 99 ILE A N 1
ATOM 825 C CA . ILE A 1 99 ? 5.943 2.694 -4.766 1.00 87.62 99 ILE A CA 1
ATOM 826 C C . ILE A 1 99 ? 6.245 4.097 -4.236 1.00 87.62 99 ILE A C 1
ATOM 828 O O . ILE A 1 99 ? 6.861 4.284 -3.187 1.00 87.62 99 ILE A O 1
ATOM 832 N N . ASP A 1 100 ? 5.772 5.088 -4.975 1.00 89.19 100 ASP A N 1
ATOM 833 C CA . ASP A 1 100 ? 5.639 6.484 -4.601 1.00 89.19 100 ASP A CA 1
ATOM 834 C C . ASP A 1 100 ? 4.178 6.875 -4.849 1.00 89.19 100 ASP A C 1
ATOM 836 O O . ASP A 1 100 ? 3.737 7.066 -5.985 1.00 89.19 100 ASP A O 1
ATOM 840 N N . LEU A 1 101 ? 3.409 6.965 -3.766 1.00 91.94 101 LEU A N 1
ATOM 841 C CA . LEU A 1 101 ? 1.974 7.244 -3.810 1.00 91.94 101 LEU A CA 1
ATOM 842 C C . LEU A 1 101 ? 1.644 8.681 -4.254 1.00 91.94 101 LEU A C 1
ATOM 844 O O . LEU A 1 101 ? 0.496 8.966 -4.580 1.00 91.94 101 LEU A O 1
ATOM 848 N N . ARG A 1 102 ? 2.633 9.582 -4.308 1.00 91.44 102 ARG A N 1
ATOM 849 C CA . ARG A 1 102 ? 2.445 11.000 -4.681 1.00 91.44 102 ARG A CA 1
ATOM 850 C C . ARG A 1 102 ? 2.390 11.226 -6.187 1.00 91.44 102 ARG A C 1
ATOM 852 O O . ARG A 1 102 ? 2.029 12.302 -6.651 1.00 91.44 102 ARG A O 1
ATOM 859 N N . VAL A 1 103 ? 2.816 10.240 -6.964 1.00 89.31 103 VAL A N 1
ATOM 860 C CA . VAL A 1 103 ? 2.962 10.344 -8.419 1.00 89.31 103 VAL A CA 1
ATOM 861 C C . VAL A 1 103 ? 2.064 9.337 -9.121 1.00 89.31 103 VAL A C 1
ATOM 863 O O . VAL A 1 103 ? 1.423 8.499 -8.483 1.00 89.31 103 VAL A O 1
ATOM 866 N N . ALA A 1 104 ? 2.015 9.423 -10.449 1.00 86.94 104 ALA A N 1
ATOM 867 C CA . ALA A 1 104 ? 1.240 8.506 -11.265 1.00 86.94 104 ALA A CA 1
ATOM 868 C C . ALA A 1 104 ? 1.578 7.034 -10.945 1.00 86.94 104 ALA A C 1
ATOM 870 O O . ALA A 1 104 ? 2.754 6.704 -10.782 1.00 86.94 104 ALA A O 1
ATOM 871 N N . PRO A 1 105 ? 0.572 6.149 -10.861 1.00 90.38 105 PRO A N 1
ATOM 872 C CA . PRO A 1 105 ? -0.834 6.413 -11.177 1.00 90.38 105 PRO A CA 1
ATOM 873 C C . PRO A 1 105 ? -1.691 6.931 -10.000 1.00 90.38 105 PRO A C 1
ATOM 875 O O . PRO A 1 105 ? -2.852 7.256 -10.217 1.00 90.38 105 PRO A O 1
ATOM 878 N N . TYR A 1 106 ? -1.150 7.037 -8.783 1.00 92.12 106 TYR A N 1
ATOM 879 C CA . TYR A 1 106 ? -1.939 7.199 -7.551 1.00 92.12 106 TYR A CA 1
ATOM 880 C C . TYR A 1 106 ? -2.319 8.643 -7.204 1.00 92.12 106 TYR A C 1
ATOM 882 O O . TYR A 1 106 ? -3.452 8.885 -6.802 1.00 92.12 106 TYR A O 1
ATOM 890 N N . HIS A 1 107 ? -1.385 9.589 -7.365 1.00 92.19 107 HIS A N 1
ATOM 891 C CA . HIS A 1 107 ? -1.585 11.026 -7.106 1.00 92.19 107 HIS A CA 1
ATOM 892 C C . HIS A 1 107 ? -2.205 11.367 -5.735 1.00 92.19 107 HIS A C 1
ATOM 894 O O . HIS A 1 107 ? -3.015 12.288 -5.631 1.00 92.19 107 HIS A O 1
ATOM 900 N N . LEU A 1 108 ? -1.840 10.636 -4.678 1.00 92.38 108 LEU A N 1
ATOM 901 C CA . LEU A 1 108 ? -2.326 10.930 -3.332 1.00 92.38 108 LEU A CA 1
ATOM 902 C C . LEU A 1 108 ? -1.590 12.132 -2.730 1.00 92.38 108 LEU A C 1
ATOM 904 O O . LEU A 1 108 ? -0.370 12.262 -2.867 1.00 92.38 108 LEU A O 1
ATOM 908 N N . ASP A 1 109 ? -2.324 12.961 -1.988 1.00 92.75 109 ASP A N 1
ATOM 909 C CA . ASP A 1 109 ? -1.758 14.023 -1.153 1.00 92.75 109 ASP A CA 1
ATOM 910 C C . ASP A 1 109 ? -1.194 13.425 0.146 1.00 92.75 109 ASP A C 1
ATOM 912 O O . ASP A 1 109 ? -1.824 13.440 1.203 1.00 92.75 109 ASP A O 1
ATOM 916 N N . VAL A 1 110 ? -0.028 12.782 0.036 1.00 92.38 110 VAL A N 1
ATOM 917 C CA . VAL A 1 110 ? 0.658 12.124 1.157 1.00 92.38 110 VAL A CA 1
ATOM 918 C C . VAL A 1 110 ? 2.021 12.743 1.427 1.00 92.38 110 VAL A C 1
ATOM 920 O O . VAL A 1 110 ? 2.736 13.185 0.523 1.00 92.38 110 VAL A O 1
ATOM 923 N N . VAL A 1 111 ? 2.422 12.699 2.696 1.00 93.62 111 VAL A N 1
ATOM 924 C CA . VAL A 1 111 ? 3.720 13.184 3.169 1.00 93.62 111 VAL A CA 1
ATOM 925 C C . VAL A 1 111 ? 4.579 12.033 3.684 1.00 93.62 111 VAL A C 1
ATOM 927 O O . VAL A 1 111 ? 4.088 11.101 4.320 1.00 93.62 111 VAL A O 1
ATOM 930 N N . ASN A 1 112 ? 5.888 12.112 3.442 1.00 89.94 112 ASN A N 1
ATOM 931 C CA . ASN A 1 112 ? 6.840 11.182 4.044 1.00 89.94 112 ASN A CA 1
ATOM 932 C C . ASN A 1 112 ? 7.109 11.624 5.484 1.00 89.94 112 ASN A C 1
ATOM 934 O O . ASN A 1 112 ? 7.808 12.613 5.697 1.00 89.94 112 ASN A O 1
ATOM 938 N N . LEU A 1 113 ? 6.563 10.894 6.457 1.00 88.06 113 LEU A N 1
ATOM 939 C CA . LEU A 1 113 ? 6.768 11.198 7.876 1.00 88.06 113 LEU A CA 1
ATOM 940 C C . LEU A 1 113 ? 8.187 10.840 8.342 1.00 88.06 113 LEU A C 1
ATOM 942 O O . LEU A 1 113 ? 8.816 11.612 9.062 1.00 88.06 113 LEU A O 1
ATOM 946 N N . PHE A 1 114 ? 8.701 9.683 7.913 1.00 85.81 114 PHE A N 1
ATOM 947 C CA . PHE A 1 114 ? 10.005 9.162 8.326 1.00 85.81 114 PHE A CA 1
ATOM 948 C C . PHE A 1 114 ? 10.656 8.391 7.175 1.00 85.81 114 PHE A C 1
ATOM 950 O O . PHE A 1 114 ? 9.979 7.670 6.443 1.00 85.81 114 PHE A O 1
ATOM 957 N N . GLU A 1 115 ? 11.976 8.495 7.045 1.00 82.12 115 GLU A N 1
ATOM 958 C CA . GLU A 1 115 ? 12.777 7.612 6.198 1.00 82.12 115 GLU A CA 1
ATOM 959 C C . GLU A 1 115 ? 13.847 6.966 7.075 1.00 82.12 115 GLU A C 1
ATOM 961 O O . GLU A 1 115 ? 14.671 7.656 7.674 1.00 82.12 115 GLU A O 1
ATOM 966 N N . PHE A 1 116 ? 13.805 5.638 7.177 1.00 77.19 116 PHE A N 1
ATOM 967 C CA . PHE A 1 116 ? 14.820 4.869 7.881 1.00 77.19 116 PHE A CA 1
ATOM 968 C C . PHE A 1 116 ? 15.701 4.154 6.865 1.00 77.19 116 PHE A C 1
ATOM 970 O O . PHE A 1 116 ? 15.214 3.496 5.948 1.00 77.19 116 PHE A O 1
ATOM 977 N N . ASN A 1 117 ? 17.011 4.273 7.040 1.00 67.50 117 ASN A N 1
ATOM 978 C CA . ASN A 1 117 ? 17.986 3.500 6.295 1.00 67.50 117 ASN A CA 1
ATOM 979 C C . ASN A 1 117 ? 18.721 2.635 7.311 1.00 67.50 117 ASN A C 1
ATOM 981 O O . ASN A 1 117 ? 19.445 3.171 8.149 1.00 67.50 117 ASN A O 1
ATOM 985 N N . SER A 1 118 ? 18.529 1.314 7.255 1.00 60.16 118 SER A N 1
ATOM 986 C CA . SER A 1 118 ? 19.354 0.391 8.032 1.00 60.16 118 SER A CA 1
ATOM 987 C C . SER A 1 118 ? 20.770 0.444 7.456 1.00 60.16 118 SER A C 1
ATOM 989 O O . SER A 1 118 ? 21.125 -0.284 6.520 1.00 60.16 118 SER A O 1
ATOM 991 N N . SER A 1 119 ? 21.574 1.382 7.946 1.00 50.00 119 SER A N 1
ATOM 992 C CA . SER A 1 119 ? 22.952 1.530 7.525 1.00 50.00 119 SER A CA 1
ATOM 993 C C . SER A 1 119 ? 23.738 0.306 7.985 1.00 50.00 119 SER A C 1
ATOM 995 O O . SER A 1 119 ? 24.039 0.155 9.162 1.00 50.00 119 SER A O 1
ATOM 997 N N . THR A 1 120 ? 24.151 -0.504 7.013 1.00 47.34 120 THR A N 1
ATOM 998 C CA . THR A 1 120 ? 25.170 -1.559 7.100 1.00 47.34 120 THR A CA 1
ATOM 999 C C . THR A 1 120 ? 24.778 -2.887 7.752 1.00 47.34 120 THR A C 1
ATOM 1001 O O . THR A 1 120 ? 23.941 -3.013 8.629 1.00 47.34 120 THR A O 1
ATOM 1004 N N . ARG A 1 121 ? 25.487 -3.914 7.286 1.00 47.78 121 ARG A N 1
ATOM 1005 C CA . ARG A 1 121 ? 25.525 -5.324 7.698 1.00 47.78 121 ARG A CA 1
ATOM 1006 C C . ARG A 1 121 ? 25.722 -5.568 9.215 1.00 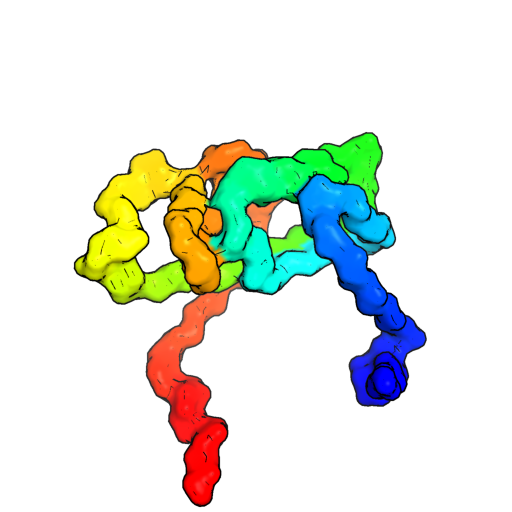47.78 121 ARG A C 1
ATOM 1008 O O . ARG A 1 121 ? 25.795 -6.731 9.600 1.00 47.78 121 ARG A O 1
ATOM 1015 N N . ALA A 1 122 ? 25.858 -4.520 10.031 1.00 46.94 122 ALA A N 1
ATOM 1016 C CA . ALA A 1 122 ? 26.209 -4.569 11.449 1.00 46.94 122 ALA A CA 1
ATOM 1017 C C . ALA A 1 122 ? 25.084 -5.139 12.332 1.00 46.94 122 ALA A C 1
ATOM 1019 O O . ALA A 1 122 ? 25.371 -5.883 13.265 1.00 46.94 122 ALA A O 1
ATOM 1020 N N . ASP A 1 123 ? 23.818 -4.920 11.972 1.00 47.41 123 ASP A N 1
ATOM 1021 C CA . ASP A 1 123 ? 22.687 -5.353 12.809 1.00 47.41 123 ASP A CA 1
ATOM 1022 C C . ASP A 1 123 ? 22.363 -6.853 12.666 1.00 47.41 123 ASP A C 1
ATOM 1024 O O . ASP A 1 123 ? 21.610 -7.412 13.452 1.00 47.41 123 ASP A O 1
ATOM 1028 N N . ARG A 1 124 ? 22.959 -7.551 11.683 1.00 48.81 124 ARG A N 1
ATOM 1029 C CA . ARG A 1 124 ? 22.765 -9.004 11.484 1.00 48.81 124 ARG A CA 1
ATOM 1030 C C . ARG A 1 124 ? 23.713 -9.879 12.310 1.00 48.81 124 ARG A C 1
ATOM 1032 O O . ARG A 1 124 ? 23.616 -11.100 12.229 1.00 48.81 124 ARG A O 1
ATOM 1039 N N . VAL A 1 125 ? 24.666 -9.290 13.037 1.00 43.78 125 VAL A N 1
ATOM 1040 C CA . VAL A 1 125 ? 25.746 -10.038 13.712 1.00 43.78 125 VAL A CA 1
ATOM 1041 C C . VAL A 1 125 ? 25.431 -10.340 15.184 1.00 43.78 125 VAL A C 1
ATOM 1043 O O . VAL A 1 125 ? 26.091 -11.191 15.770 1.00 43.78 125 VAL A O 1
ATOM 1046 N N . MET A 1 126 ? 24.404 -9.725 15.779 1.00 43.81 126 MET A N 1
ATOM 1047 C CA . MET A 1 126 ? 24.154 -9.857 17.224 1.00 43.81 126 MET A CA 1
ATOM 1048 C C . MET A 1 126 ? 23.157 -10.962 17.621 1.00 43.81 126 MET A C 1
ATOM 1050 O O . MET A 1 126 ? 23.119 -11.312 18.794 1.00 43.81 126 MET A O 1
ATOM 1054 N N . ASP A 1 127 ? 22.441 -11.584 16.675 1.00 45.03 127 ASP A N 1
ATOM 1055 C CA . ASP A 1 127 ? 21.360 -12.544 16.992 1.00 45.03 127 ASP A CA 1
ATOM 1056 C C . ASP A 1 127 ? 21.662 -14.012 16.642 1.00 45.03 127 ASP A C 1
ATOM 1058 O O . ASP A 1 127 ? 20.749 -14.824 16.505 1.00 45.03 127 ASP A O 1
ATOM 1062 N N . ASN A 1 128 ? 22.935 -14.404 16.521 1.00 39.41 128 ASN A N 1
ATOM 1063 C CA . ASN A 1 128 ? 23.279 -15.827 16.427 1.00 39.41 128 ASN A CA 1
ATOM 1064 C C . ASN A 1 128 ? 24.321 -16.217 17.485 1.00 39.41 128 ASN A C 1
ATOM 1066 O O . ASN A 1 128 ? 25.513 -16.306 17.165 1.00 39.41 128 ASN A O 1
ATOM 1070 N N . PRO A 1 129 ? 23.908 -16.436 18.750 1.00 39.03 129 PRO A N 1
ATOM 1071 C CA . PRO A 1 129 ? 24.764 -17.123 19.698 1.00 39.03 129 PRO A CA 1
ATOM 1072 C C . PRO A 1 129 ? 24.905 -18.567 19.206 1.00 39.03 129 PRO A C 1
ATOM 1074 O O . PRO A 1 129 ? 23.935 -19.322 19.159 1.00 39.03 129 PRO A O 1
ATOM 1077 N N . LYS A 1 130 ? 26.114 -18.912 18.760 1.00 38.28 130 LYS A N 1
ATOM 1078 C CA . LYS A 1 130 ? 26.534 -20.312 18.688 1.00 38.28 130 LYS A CA 1
ATOM 1079 C C . LYS A 1 130 ? 26.503 -20.939 20.075 1.00 38.28 130 LYS A C 1
ATOM 1081 O O . LYS A 1 130 ? 26.832 -20.211 21.039 1.00 38.28 130 LYS A O 1
#

Nearest PDB structures (foldseek):
  8eig-assembly1_A  TM=6.208E-01  e=1.853E+00  Homo sapiens
  8wgc-assembly1_A  TM=3.345E-01  e=5.881E+00  Homo sapiens

Secondary structure (DSSP, 8-state):
---GGGGT-S--------TTSPPPP-SEEEEES-GGGS-HHHHHHHIIIIIS-SS-S-SEEEEE-PPPPTTTTTTTSS-GGGGT-SSPPP-STT------TTSTTT-------------SGGGGSSS---

Radius of gyration: 17.85 Å; Cα contacts (8 Å, |Δi|>4): 121; chains: 1; bounding box: 44×34×45 Å